Protein AF-A0A7C7GGJ2-F1 (afdb_monomer)

Nearest PDB structures (foldseek):
  7p3r-assembly1_C  TM=5.955E-01  e=4.422E+00  Vibrio cholerae O1 biovar El Tor str. N16961
  6zvr-assembly1_C  TM=3.278E-01  e=1.811E+00  Nostoc punctiforme

Solvent-accessible surface area (backbone atoms only — not comparable to full-atom values): 7473 Å² total; per-residue (Å²): 132,84,56,67,66,58,54,48,50,53,51,48,52,54,48,50,52,52,48,51,54,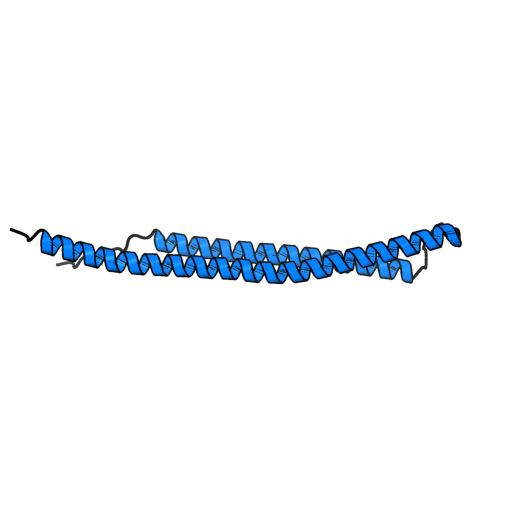52,51,50,52,52,50,52,52,53,51,50,53,51,49,52,54,52,54,44,50,54,51,48,54,53,36,52,53,44,50,55,51,35,52,53,42,52,48,52,48,48,54,50,53,49,48,38,34,74,77,67,63,52,89,71,67,83,90,38,63,70,60,54,53,45,51,50,51,41,52,54,37,53,53,55,42,53,52,44,54,51,49,47,51,51,54,52,51,57,51,52,54,54,52,49,52,55,52,52,63,75,65,57,77,84,77,71,85,74,84,80,130

Structure (mmCIF, N/CA/C/O backbone):
data_AF-A0A7C7GGJ2-F1
#
_entry.id   AF-A0A7C7GGJ2-F1
#
loop_
_atom_site.group_PDB
_atom_site.id
_atom_site.type_symbol
_atom_site.label_atom_id
_atom_site.label_alt_id
_atom_site.label_comp_id
_atom_site.label_asym_id
_atom_site.label_entity_id
_atom_site.label_seq_id
_atom_site.pdbx_PDB_ins_code
_atom_site.Cartn_x
_atom_site.Cartn_y
_atom_site.Cartn_z
_atom_site.occupancy
_atom_site.B_iso_or_equiv
_atom_site.auth_seq_id
_atom_site.auth_comp_id
_atom_site.auth_asym_id
_atom_site.auth_atom_id
_atom_site.pdbx_PDB_model_num
ATOM 1 N N . MET A 1 1 ? -46.448 8.199 56.367 1.00 43.69 1 MET A N 1
ATOM 2 C CA . MET A 1 1 ? -46.058 9.155 55.312 1.00 43.69 1 MET A CA 1
ATOM 3 C C . MET A 1 1 ? -44.661 8.769 54.873 1.00 43.69 1 MET A C 1
ATOM 5 O O . MET A 1 1 ? -43.779 8.756 55.720 1.00 43.69 1 MET A O 1
ATOM 9 N N . SER A 1 2 ? -44.494 8.303 53.636 1.00 55.41 2 SER A N 1
ATOM 10 C CA . SER A 1 2 ? -43.189 7.891 53.112 1.00 55.41 2 SER A CA 1
ATOM 11 C C . SER A 1 2 ? -42.280 9.114 52.993 1.00 55.41 2 SER A C 1
ATOM 13 O O . SER A 1 2 ? -42.681 10.157 52.473 1.00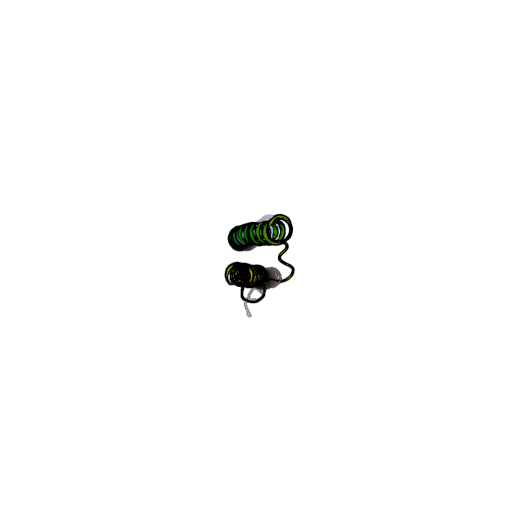 55.41 2 SER A O 1
ATOM 15 N N . ASN A 1 3 ? -41.072 9.011 53.544 1.00 63.47 3 ASN A N 1
ATOM 16 C CA . ASN A 1 3 ? -40.087 10.079 53.497 1.00 63.47 3 ASN A CA 1
ATOM 17 C C . ASN A 1 3 ? -39.621 10.243 52.052 1.00 63.47 3 ASN A C 1
ATOM 19 O O . ASN A 1 3 ? -38.865 9.424 51.539 1.00 63.47 3 ASN A O 1
ATOM 23 N N . ILE A 1 4 ? -40.020 11.346 51.426 1.00 68.06 4 ILE A N 1
ATOM 24 C CA . ILE A 1 4 ? -39.581 11.758 50.085 1.00 68.06 4 ILE A CA 1
ATOM 25 C C . ILE A 1 4 ? -38.045 11.722 49.975 1.00 68.06 4 ILE A C 1
ATOM 27 O O . ILE A 1 4 ? -37.507 11.414 48.920 1.00 68.06 4 ILE A O 1
ATOM 31 N N . TRP A 1 5 ? -37.333 11.959 51.082 1.00 72.94 5 TRP A N 1
ATOM 32 C CA . TRP A 1 5 ? -35.877 11.847 51.189 1.00 72.94 5 TRP A CA 1
ATOM 33 C C . TRP A 1 5 ? -35.335 10.411 51.088 1.00 72.94 5 TRP A C 1
ATOM 35 O O . TRP A 1 5 ? -34.286 10.197 50.478 1.00 72.94 5 TRP A O 1
ATOM 45 N N . ASP A 1 6 ? -36.038 9.425 51.651 1.00 75.31 6 ASP A N 1
ATOM 46 C CA . ASP A 1 6 ? -35.655 8.012 51.559 1.00 75.31 6 ASP A CA 1
ATOM 47 C C . ASP A 1 6 ? -35.930 7.458 50.156 1.00 75.31 6 ASP A C 1
ATOM 49 O O . ASP A 1 6 ? -35.098 6.722 49.625 1.00 75.31 6 ASP A O 1
ATOM 53 N N . ASP A 1 7 ? -37.017 7.893 49.507 1.00 72.75 7 ASP A N 1
ATOM 54 C CA . ASP A 1 7 ? -37.282 7.590 48.093 1.00 72.75 7 ASP A CA 1
ATOM 55 C C . ASP A 1 7 ? -36.277 8.281 47.160 1.00 72.75 7 ASP A C 1
ATOM 57 O O . ASP A 1 7 ? -35.829 7.677 46.183 1.00 72.75 7 ASP A O 1
ATOM 61 N N . LEU A 1 8 ? -35.836 9.505 47.478 1.00 66.38 8 LEU A N 1
ATOM 62 C CA . LEU A 1 8 ? -34.774 10.183 46.726 1.00 66.38 8 LEU A CA 1
ATOM 63 C C . LEU A 1 8 ? -33.432 9.461 46.880 1.00 66.38 8 LEU A C 1
ATOM 65 O O . LEU A 1 8 ? -32.735 9.257 45.892 1.00 66.38 8 LEU A O 1
ATOM 69 N N . LYS A 1 9 ? -33.076 9.024 48.095 1.00 72.25 9 LYS A N 1
ATOM 70 C CA . LYS A 1 9 ? -31.866 8.223 48.345 1.00 72.25 9 LYS A CA 1
ATOM 71 C C . LYS A 1 9 ? -31.924 6.857 47.666 1.00 72.25 9 LYS A C 1
ATOM 73 O O . LYS A 1 9 ? -30.909 6.429 47.118 1.00 72.25 9 LYS A O 1
ATOM 78 N N . LYS A 1 10 ? -33.077 6.179 47.679 1.00 67.88 10 LYS A N 1
ATOM 79 C CA . LYS A 1 10 ? -33.284 4.913 46.957 1.00 67.88 10 LYS A CA 1
ATOM 80 C C . LYS A 1 10 ? -33.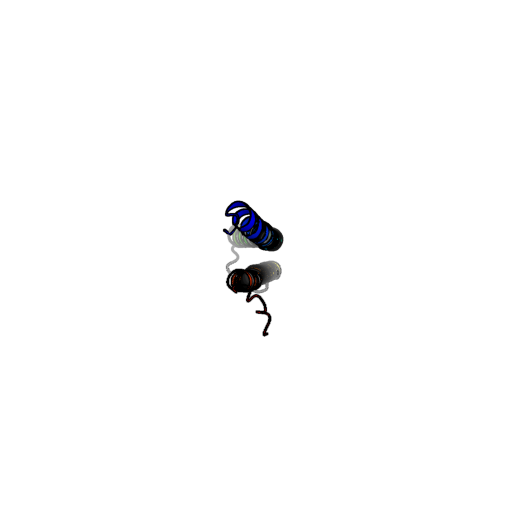077 5.106 45.458 1.00 67.88 10 LYS A C 1
ATOM 82 O O . LYS A 1 10 ? -32.275 4.387 44.868 1.00 67.88 10 LYS A O 1
ATOM 87 N N . ASN A 1 11 ? -33.711 6.120 44.871 1.00 61.38 11 ASN A N 1
ATOM 88 C CA . ASN A 1 11 ? -33.574 6.418 43.447 1.00 61.38 11 ASN A CA 1
ATOM 89 C C . ASN A 1 11 ? -32.164 6.900 43.078 1.00 61.38 11 ASN A C 1
ATOM 91 O O . ASN A 1 11 ? -31.647 6.494 42.045 1.00 61.38 11 ASN A O 1
ATOM 95 N N . LEU A 1 12 ? -31.495 7.679 43.935 1.00 61.19 12 LEU A N 1
ATOM 96 C CA . LEU A 1 12 ? -30.111 8.122 43.734 1.00 61.19 12 LEU A CA 1
ATOM 97 C C . LEU A 1 12 ? -29.114 6.958 43.785 1.00 61.19 12 LEU A C 1
ATOM 99 O O . LEU A 1 12 ? -28.132 6.967 43.052 1.00 61.19 12 LEU A O 1
ATOM 103 N N . LYS A 1 13 ? -29.357 5.940 44.619 1.00 60.25 13 LYS A N 1
ATOM 104 C CA . LYS A 1 13 ? -28.512 4.739 44.687 1.00 60.25 13 LYS A CA 1
ATOM 105 C C . LYS A 1 13 ? -28.666 3.878 43.429 1.00 60.25 13 LYS A C 1
ATOM 107 O O . LYS A 1 13 ? -27.657 3.421 42.904 1.00 60.25 13 LYS A O 1
ATOM 112 N N . VAL A 1 14 ? -29.896 3.746 42.920 1.00 57.16 14 VAL A N 1
ATOM 113 C CA . VAL A 1 14 ? -30.218 3.074 41.645 1.00 57.16 14 VAL A CA 1
ATOM 114 C C . VAL A 1 14 ? -29.647 3.847 40.448 1.00 57.16 14 VAL A C 1
ATOM 116 O O . VAL A 1 14 ? -29.071 3.245 39.546 1.00 57.16 14 VAL A O 1
ATOM 119 N N . TRP A 1 15 ? -29.717 5.182 40.466 1.00 54.88 15 TRP A N 1
ATOM 120 C CA . TRP A 1 15 ? -29.082 6.046 39.464 1.00 54.88 15 TRP A CA 1
ATOM 121 C C . TRP A 1 15 ? -27.558 6.030 39.545 1.00 54.88 15 TRP A C 1
ATOM 123 O O . TRP A 1 15 ? -26.909 6.064 38.511 1.00 54.88 15 TRP A O 1
ATOM 133 N N . GLY A 1 16 ? -26.974 5.961 40.742 1.00 57.84 16 GLY A N 1
ATOM 134 C CA . GLY A 1 16 ? -25.528 5.883 40.938 1.00 57.84 16 GLY A CA 1
ATOM 135 C C . GLY A 1 16 ? -24.944 4.578 40.400 1.00 57.84 16 GLY A C 1
ATOM 136 O O . GLY A 1 16 ? -23.936 4.607 39.699 1.00 57.84 16 GLY A O 1
ATOM 137 N N . SER A 1 17 ? -25.605 3.445 40.657 1.00 59.00 17 SER A N 1
ATOM 138 C CA . SER A 1 17 ? -25.214 2.155 40.080 1.00 59.00 17 SER A CA 1
ATOM 139 C C . SER A 1 17 ? -25.456 2.103 38.570 1.00 59.00 17 SER A C 1
ATOM 141 O O . SER A 1 17 ? -24.569 1.679 37.838 1.00 59.00 17 SER A O 1
ATOM 143 N N . ALA A 1 18 ? -26.594 2.607 38.082 1.00 61.12 18 ALA A N 1
ATOM 144 C CA . ALA A 1 18 ? -26.871 2.676 36.645 1.00 61.12 18 ALA A CA 1
ATOM 145 C C . ALA A 1 18 ? -25.909 3.626 35.907 1.00 61.12 18 ALA A C 1
ATOM 147 O O . ALA A 1 18 ? -25.485 3.332 34.795 1.00 61.12 18 ALA A O 1
ATOM 148 N N . ALA A 1 19 ? -25.516 4.745 36.522 1.00 62.81 19 ALA A N 1
ATOM 149 C CA . ALA A 1 19 ? -24.543 5.680 35.962 1.00 62.81 19 ALA A CA 1
ATOM 150 C C . ALA A 1 19 ? -23.126 5.096 35.937 1.00 62.81 19 ALA A C 1
ATOM 152 O O . ALA A 1 19 ? -22.406 5.320 34.968 1.00 62.81 19 ALA A O 1
ATOM 153 N N . ALA A 1 20 ? -22.731 4.339 36.966 1.00 65.56 20 ALA A N 1
ATOM 154 C CA . ALA A 1 20 ? -21.444 3.650 36.995 1.00 65.56 20 ALA A CA 1
ATOM 155 C C . ALA A 1 20 ? -21.352 2.566 35.907 1.00 65.56 20 ALA A C 1
ATOM 157 O O . ALA A 1 20 ? -20.379 2.555 35.158 1.00 65.56 20 ALA A O 1
ATOM 158 N N . VAL A 1 21 ? -22.389 1.730 35.761 1.00 62.72 21 VAL A N 1
ATOM 159 C CA . VAL A 1 21 ? -22.485 0.712 34.695 1.00 62.72 21 VAL A CA 1
ATOM 160 C C . VAL A 1 21 ? -22.431 1.371 33.315 1.00 62.72 21 VAL A C 1
ATOM 162 O O . VAL A 1 21 ? -21.608 1.014 32.477 1.00 62.72 21 VAL A O 1
ATOM 165 N N . LYS A 1 22 ? -23.210 2.437 33.117 1.00 66.69 22 LYS A N 1
ATOM 166 C CA . LYS A 1 22 ? -23.233 3.182 31.856 1.00 66.69 22 LYS A CA 1
ATOM 167 C C . LYS A 1 22 ? -21.887 3.850 31.539 1.00 66.69 22 LYS A C 1
ATOM 169 O O . LYS A 1 22 ? -21.470 3.881 30.385 1.00 66.69 22 LYS A O 1
ATOM 174 N N . ALA A 1 23 ? -21.180 4.375 32.542 1.00 71.38 23 ALA A N 1
ATOM 175 C CA . ALA A 1 23 ? -19.838 4.936 32.372 1.00 71.38 23 ALA A CA 1
ATOM 176 C C . ALA A 1 23 ? -18.794 3.862 32.022 1.00 71.38 23 ALA A C 1
ATOM 178 O O . ALA A 1 23 ? -17.920 4.111 31.189 1.00 71.38 23 ALA A O 1
ATOM 179 N N . GLU A 1 24 ? -18.895 2.671 32.615 1.00 70.50 24 GLU A N 1
ATOM 180 C CA . GLU A 1 24 ? -18.044 1.526 32.286 1.00 70.50 24 GLU A CA 1
ATOM 181 C C . GLU A 1 24 ? -18.240 1.083 30.826 1.00 70.50 24 GLU A C 1
ATOM 183 O O . GLU A 1 24 ? -17.266 0.884 30.100 1.00 70.50 24 GLU A O 1
ATOM 188 N N . GLU A 1 25 ? -19.487 1.009 30.360 1.00 68.50 25 GLU A N 1
ATOM 189 C CA . GLU A 1 25 ? -19.838 0.668 28.975 1.00 68.50 25 GLU A CA 1
ATOM 190 C C . GLU A 1 25 ? -19.338 1.714 27.967 1.00 68.50 25 GLU A C 1
ATOM 192 O O . GLU A 1 25 ? -18.748 1.360 26.942 1.00 68.50 25 GLU A O 1
ATOM 197 N N . PHE A 1 26 ? -19.476 3.011 28.274 1.00 71.12 26 PHE A N 1
ATOM 198 C CA . PHE A 1 26 ? -18.872 4.077 27.465 1.00 71.12 26 PHE A CA 1
ATOM 199 C C . PHE A 1 26 ? -17.339 3.983 27.433 1.00 71.12 26 PHE A C 1
ATOM 201 O O . PHE A 1 26 ? -16.732 4.204 26.382 1.00 71.12 26 PHE A O 1
ATOM 208 N N . GLY A 1 27 ? -16.710 3.617 28.554 1.00 70.75 27 GLY A N 1
ATOM 209 C CA . GLY A 1 27 ? -15.272 3.361 28.635 1.00 70.75 27 GLY A CA 1
ATOM 210 C C . GLY A 1 27 ? -14.832 2.202 27.736 1.00 70.75 27 GLY A C 1
ATOM 211 O O . GLY A 1 27 ? -13.870 2.344 26.978 1.00 70.75 27 GLY A O 1
ATOM 212 N N . LYS A 1 28 ? -15.576 1.088 27.746 1.00 78.81 28 LYS A N 1
ATOM 213 C CA . LYS A 1 28 ? -15.348 -0.069 26.861 1.00 78.81 28 LYS A CA 1
ATOM 214 C C . LYS A 1 28 ? -15.490 0.312 25.385 1.00 78.81 28 LYS A C 1
ATOM 216 O O . LYS A 1 28 ? -14.623 -0.030 24.580 1.00 78.81 28 LYS A O 1
ATOM 221 N N . ALA A 1 29 ? -16.521 1.080 25.032 1.00 75.56 29 ALA A N 1
ATOM 222 C CA . ALA A 1 29 ? -16.731 1.554 23.664 1.00 75.56 29 ALA A CA 1
ATOM 223 C C . ALA A 1 29 ? -15.593 2.475 23.175 1.00 75.56 29 ALA A C 1
ATOM 225 O O . ALA A 1 29 ? -15.101 2.316 22.056 1.00 75.56 29 ALA A O 1
ATOM 226 N N . ALA A 1 30 ? -15.134 3.410 24.013 1.00 75.44 30 ALA A N 1
ATOM 227 C CA . ALA A 1 30 ? -14.025 4.305 23.678 1.00 75.44 30 ALA A CA 1
ATOM 228 C C . ALA A 1 30 ? -12.685 3.558 23.536 1.00 75.44 30 ALA A C 1
ATOM 230 O O . ALA A 1 30 ? -11.916 3.838 22.609 1.00 75.44 30 ALA A O 1
ATOM 231 N N . ALA A 1 31 ? -12.416 2.587 24.416 1.00 80.00 31 ALA A N 1
ATOM 232 C CA . ALA A 1 31 ? -11.230 1.737 24.337 1.00 80.00 31 ALA A CA 1
ATOM 233 C C . ALA A 1 31 ? -11.221 0.907 23.044 1.00 80.00 31 ALA A C 1
ATOM 235 O O . ALA A 1 31 ? -10.231 0.930 22.313 1.00 80.00 31 ALA A O 1
ATOM 236 N N . SER A 1 32 ? -12.352 0.277 22.711 1.00 80.25 32 SER A N 1
ATOM 237 C CA . SER A 1 32 ? -12.532 -0.478 21.466 1.00 80.25 32 SER A CA 1
ATOM 238 C C . SER A 1 32 ? -12.305 0.402 20.229 1.00 80.25 32 SER A C 1
ATOM 240 O O . SER A 1 32 ? -11.485 0.075 19.370 1.00 80.25 32 SER A O 1
ATOM 242 N N . LYS A 1 33 ? -12.905 1.601 20.171 1.00 81.31 33 LYS A N 1
ATOM 243 C CA . LYS A 1 33 ? -12.688 2.526 19.043 1.00 81.31 33 LYS A CA 1
ATOM 244 C C . LYS A 1 33 ? -11.227 2.968 18.909 1.00 81.31 33 LYS A C 1
ATOM 246 O O . LYS A 1 33 ? -10.716 3.118 17.799 1.00 81.31 33 LYS A O 1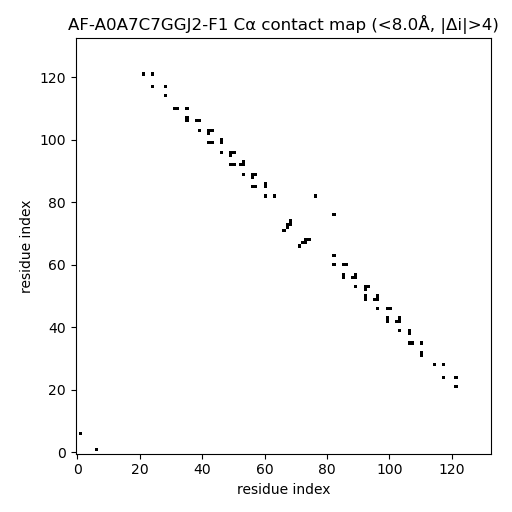
ATOM 251 N N . THR A 1 34 ? -10.541 3.175 20.030 1.00 83.94 34 THR A N 1
ATOM 252 C CA . THR A 1 34 ? -9.116 3.539 20.036 1.00 83.94 34 THR A CA 1
ATOM 253 C C . THR A 1 34 ? -8.245 2.391 19.521 1.00 83.94 34 THR A C 1
ATOM 255 O O . THR A 1 34 ? -7.293 2.616 18.763 1.00 83.94 34 THR A O 1
ATOM 258 N N . GLU A 1 35 ? -8.580 1.153 19.881 1.00 87.62 35 GLU A N 1
ATOM 259 C CA . GLU A 1 35 ? -7.910 -0.042 19.377 1.00 87.62 35 GLU A CA 1
ATOM 260 C C . GLU A 1 35 ? -8.096 -0.205 17.859 1.00 87.62 35 GLU A C 1
ATOM 262 O O . GLU A 1 35 ? -7.107 -0.432 17.157 1.00 87.62 35 GLU A O 1
ATOM 267 N N . GLU A 1 36 ? -9.315 -0.003 17.340 1.00 88.69 36 GLU A N 1
ATOM 268 C CA . GLU A 1 36 ? -9.623 -0.013 15.899 1.00 88.69 36 GLU A CA 1
ATOM 269 C C . GLU A 1 36 ? -8.721 0.962 15.135 1.00 88.69 36 GLU A C 1
ATOM 271 O O . GLU A 1 36 ? -8.013 0.577 14.201 1.00 88.69 36 GLU A O 1
ATOM 276 N N . ILE A 1 37 ? -8.700 2.227 15.570 1.00 89.12 37 ILE A N 1
ATOM 277 C CA . ILE A 1 37 ? -7.904 3.287 14.939 1.00 89.12 37 ILE A CA 1
ATOM 278 C C . ILE A 1 37 ? -6.422 2.913 14.951 1.00 89.12 37 ILE A C 1
ATOM 280 O O . ILE A 1 37 ? -5.726 3.097 13.950 1.00 89.12 37 ILE A O 1
ATOM 284 N N . THR A 1 38 ? -5.940 2.349 16.059 1.00 94.00 38 THR A N 1
ATOM 285 C CA . THR A 1 38 ? -4.542 1.936 16.196 1.00 94.00 38 THR A CA 1
ATOM 286 C C . THR A 1 38 ? -4.201 0.784 15.248 1.00 94.00 38 THR A C 1
ATOM 288 O O . THR A 1 38 ? -3.172 0.840 14.570 1.00 94.00 38 THR A O 1
ATOM 291 N N . LYS A 1 39 ? -5.051 -0.248 15.156 1.00 95.50 39 LYS A N 1
ATOM 292 C CA . LYS A 1 39 ? -4.863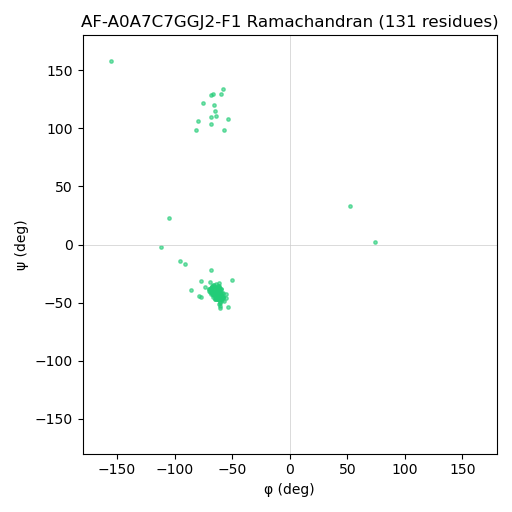 -1.384 14.237 1.00 95.50 39 LYS A CA 1
ATOM 293 C C . LYS A 1 39 ? -4.867 -0.919 12.781 1.00 95.50 39 LYS A C 1
ATOM 295 O O . LYS A 1 39 ? -3.893 -1.165 12.071 1.00 95.50 39 LYS A O 1
ATOM 300 N N . ILE A 1 40 ? -5.884 -0.156 12.371 1.00 95.75 40 ILE A N 1
ATOM 301 C CA . ILE A 1 40 ? -5.968 0.423 11.020 1.00 95.75 40 ILE A CA 1
ATOM 302 C C . ILE A 1 40 ? -4.747 1.304 10.731 1.00 95.75 40 ILE A C 1
ATOM 304 O O . ILE A 1 40 ? -4.182 1.241 9.639 1.00 95.75 40 ILE A O 1
ATOM 308 N N . GLY A 1 41 ? -4.305 2.108 11.702 1.00 96.00 41 GLY A N 1
ATOM 309 C CA . GLY A 1 41 ? -3.126 2.962 11.575 1.00 96.00 41 GLY A CA 1
ATOM 310 C C . GLY A 1 41 ? -1.856 2.177 11.240 1.00 96.00 41 GLY A C 1
ATOM 311 O O . GLY A 1 41 ? -1.128 2.556 10.322 1.00 96.00 41 GLY A O 1
ATOM 312 N N . ARG A 1 42 ? -1.613 1.045 11.916 1.00 97.62 42 ARG A N 1
ATOM 313 C CA . ARG A 1 42 ? -0.466 0.167 11.616 1.00 97.62 42 ARG A CA 1
ATOM 314 C C . ARG A 1 42 ? -0.535 -0.395 10.198 1.00 97.62 42 ARG A C 1
ATOM 316 O O . ARG A 1 42 ? 0.462 -0.340 9.479 1.00 97.62 42 ARG A O 1
ATOM 323 N N . VAL A 1 43 ? -1.703 -0.887 9.782 1.00 97.94 43 VAL A N 1
ATOM 324 C CA . VAL A 1 43 ? -1.897 -1.442 8.432 1.00 97.94 43 VAL A CA 1
ATOM 325 C C . VAL A 1 43 ? -1.685 -0.364 7.366 1.00 97.94 43 VAL A C 1
ATOM 327 O O . VAL A 1 43 ? -0.976 -0.597 6.388 1.00 97.94 43 VAL A O 1
ATOM 330 N N . LYS A 1 44 ? -2.193 0.857 7.584 1.00 97.75 44 LYS A N 1
ATOM 331 C CA . LYS A 1 44 ? -1.976 1.997 6.677 1.00 97.75 44 LYS A CA 1
ATOM 332 C C . LYS A 1 44 ? -0.508 2.384 6.540 1.00 97.75 44 LYS A C 1
ATOM 334 O O . LYS A 1 44 ? -0.075 2.688 5.433 1.00 97.75 44 LYS A O 1
ATOM 339 N N . LEU A 1 45 ? 0.270 2.363 7.624 1.00 98.12 45 LEU A N 1
ATOM 340 C CA . LEU A 1 45 ? 1.711 2.633 7.548 1.00 98.12 45 LEU A CA 1
ATOM 341 C C . LEU A 1 45 ? 2.425 1.615 6.649 1.00 98.12 45 LEU A C 1
ATOM 343 O O . LEU A 1 45 ? 3.225 2.009 5.802 1.00 98.12 45 LEU A O 1
ATOM 347 N N . GLN A 1 46 ? 2.096 0.328 6.785 1.00 98.19 46 GLN A N 1
ATOM 348 C CA . GLN A 1 46 ? 2.636 -0.729 5.923 1.00 98.19 46 GLN A CA 1
ATOM 349 C C . GLN A 1 46 ? 2.188 -0.558 4.465 1.00 98.19 46 GLN A C 1
ATOM 351 O O . GLN A 1 46 ? 3.004 -0.634 3.549 1.00 98.19 46 GLN A O 1
ATOM 356 N N . MET A 1 47 ? 0.905 -0.266 4.237 1.00 98.38 47 MET A N 1
ATOM 357 C CA . MET A 1 47 ? 0.361 -0.008 2.903 1.00 98.38 47 MET A CA 1
ATOM 358 C C . MET A 1 47 ? 1.054 1.183 2.228 1.00 98.38 47 MET A C 1
ATOM 360 O O . MET A 1 47 ? 1.441 1.090 1.067 1.00 98.38 47 MET A O 1
ATOM 364 N N . HIS A 1 48 ? 1.297 2.276 2.957 1.00 98.31 48 HIS A N 1
ATOM 365 C CA . HIS A 1 48 ? 2.032 3.429 2.436 1.00 98.31 48 HIS A CA 1
ATOM 366 C C . HIS A 1 48 ? 3.489 3.105 2.093 1.00 98.31 48 HIS A C 1
ATOM 368 O O . HIS A 1 48 ? 4.024 3.662 1.136 1.00 98.31 48 HIS A O 1
ATOM 374 N N . GLN A 1 49 ? 4.146 2.213 2.837 1.00 98.38 49 GLN A N 1
ATOM 375 C CA . GLN A 1 49 ? 5.485 1.740 2.472 1.00 98.38 49 GLN A CA 1
ATOM 376 C C . GLN A 1 49 ? 5.456 0.975 1.142 1.00 98.38 49 GLN A C 1
ATOM 378 O O . GLN A 1 49 ? 6.282 1.253 0.274 1.00 98.38 49 GLN A O 1
ATOM 383 N N . LEU A 1 50 ? 4.473 0.089 0.951 1.00 98.69 50 LEU A N 1
ATOM 384 C CA . LEU A 1 50 ? 4.282 -0.649 -0.303 1.00 98.69 50 LEU A CA 1
ATOM 385 C C . LEU A 1 50 ? 3.956 0.280 -1.480 1.00 98.69 50 LEU A C 1
ATOM 387 O O . LEU A 1 50 ? 4.505 0.103 -2.562 1.00 98.69 50 LEU A O 1
ATOM 391 N N . GLN A 1 51 ? 3.114 1.296 -1.268 1.00 98.50 51 GLN A N 1
ATOM 392 C CA . GLN A 1 51 ? 2.801 2.314 -2.278 1.00 98.50 51 GLN A CA 1
ATOM 393 C C . GLN A 1 51 ? 4.058 3.078 -2.710 1.00 98.50 51 GLN A C 1
ATOM 395 O O . GLN A 1 51 ? 4.336 3.166 -3.900 1.00 98.50 51 GLN A O 1
ATOM 400 N N . ARG A 1 52 ? 4.890 3.527 -1.759 1.00 98.62 52 ARG A N 1
ATOM 401 C CA . ARG A 1 52 ? 6.173 4.178 -2.086 1.00 98.62 52 ARG A CA 1
ATOM 402 C C . ARG A 1 52 ? 7.120 3.254 -2.847 1.00 98.62 52 ARG A C 1
ATOM 404 O O . ARG A 1 52 ? 7.890 3.719 -3.684 1.00 98.62 52 ARG A O 1
ATOM 411 N N . GLU A 1 53 ? 7.125 1.960 -2.533 1.00 98.69 53 GLU A N 1
ATOM 412 C CA . GLU A 1 53 ? 7.928 0.990 -3.277 1.00 98.69 53 GLU A CA 1
ATOM 413 C C . GLU A 1 53 ? 7.396 0.785 -4.702 1.00 98.69 53 GLU A C 1
ATOM 415 O O . GLU A 1 53 ? 8.190 0.684 -5.641 1.00 98.69 53 GLU A O 1
ATOM 420 N N . LEU A 1 54 ? 6.072 0.772 -4.881 1.00 98.75 54 LEU A N 1
ATOM 421 C CA . LEU A 1 54 ? 5.436 0.714 -6.195 1.00 98.75 54 LEU A CA 1
ATOM 422 C C . LEU A 1 54 ? 5.798 1.947 -7.026 1.00 98.75 54 LEU A C 1
ATOM 424 O O . LEU A 1 54 ? 6.233 1.781 -8.162 1.00 98.75 54 LEU A O 1
ATOM 428 N N . ASP A 1 55 ? 5.711 3.145 -6.447 1.00 98.69 55 ASP A N 1
ATOM 429 C CA . ASP A 1 55 ? 6.069 4.399 -7.119 1.00 98.69 55 ASP A CA 1
ATOM 430 C C . ASP A 1 55 ? 7.520 4.369 -7.609 1.00 98.69 55 ASP A C 1
ATOM 432 O O . ASP A 1 55 ? 7.787 4.612 -8.784 1.00 98.69 55 ASP A O 1
ATOM 436 N N . LYS A 1 56 ? 8.460 3.964 -6.744 1.00 98.62 56 LYS A N 1
ATOM 437 C CA . LYS A 1 56 ? 9.875 3.801 -7.121 1.00 98.62 56 LYS A CA 1
ATOM 438 C C . LYS A 1 56 ? 10.074 2.759 -8.218 1.00 98.62 56 LYS A C 1
ATOM 440 O O . LYS A 1 56 ? 10.913 2.941 -9.094 1.00 98.62 56 LYS A O 1
ATOM 445 N N . THR A 1 57 ? 9.324 1.659 -8.169 1.00 98.56 57 THR A N 1
ATOM 446 C CA . THR A 1 57 ? 9.411 0.588 -9.172 1.00 98.56 57 THR A CA 1
ATOM 447 C C . THR A 1 57 ? 8.899 1.072 -10.531 1.00 98.56 57 THR A C 1
ATOM 449 O O . THR A 1 57 ? 9.523 0.798 -11.553 1.00 98.56 57 THR A O 1
ATOM 452 N N . LEU A 1 58 ? 7.798 1.828 -10.554 1.00 98.56 58 LEU A N 1
ATOM 453 C CA . LEU A 1 58 ? 7.245 2.417 -11.774 1.00 98.56 58 LEU A CA 1
ATOM 454 C C . LEU A 1 58 ? 8.133 3.534 -12.325 1.00 98.56 58 LEU A C 1
ATOM 456 O O . LEU A 1 58 ? 8.316 3.606 -13.537 1.00 98.56 58 LEU A O 1
ATOM 460 N N . GLN A 1 59 ? 8.727 4.352 -11.455 1.00 98.50 59 GLN A N 1
ATOM 461 C CA . GLN A 1 59 ? 9.713 5.352 -11.854 1.00 98.50 59 GLN A CA 1
ATOM 462 C C . GLN A 1 59 ? 10.925 4.687 -12.517 1.00 98.50 59 GLN A C 1
ATOM 464 O O . GLN A 1 59 ? 11.274 5.052 -13.634 1.00 98.50 59 GLN A O 1
ATOM 469 N N . ALA A 1 60 ? 11.510 3.663 -11.887 1.00 97.88 60 ALA A N 1
ATOM 470 C CA . ALA A 1 60 ? 12.646 2.934 -12.448 1.00 97.88 60 ALA A CA 1
ATOM 471 C C . ALA A 1 60 ? 12.307 2.255 -13.788 1.00 97.88 60 ALA A C 1
ATOM 473 O O . ALA A 1 60 ? 13.140 2.218 -14.692 1.00 97.88 60 ALA A O 1
ATOM 474 N N . LEU A 1 61 ? 11.082 1.734 -13.934 1.00 98.12 61 LEU A N 1
ATOM 475 C CA . LEU A 1 61 ? 10.599 1.199 -15.207 1.00 98.12 61 LEU A CA 1
ATOM 476 C C . LEU A 1 61 ? 10.503 2.295 -16.273 1.00 98.12 61 LEU A C 1
ATOM 478 O O . LEU A 1 61 ? 10.943 2.081 -17.397 1.00 98.12 61 LEU A O 1
ATOM 482 N N . GLY A 1 62 ? 9.939 3.452 -15.925 1.00 97.44 62 GLY A N 1
ATOM 483 C CA . GLY A 1 62 ? 9.804 4.593 -16.829 1.00 97.44 62 GLY A CA 1
ATOM 484 C C . GLY A 1 62 ? 11.155 5.136 -17.284 1.00 97.44 62 GLY A C 1
ATOM 485 O O . GLY A 1 62 ? 11.362 5.299 -18.481 1.00 97.44 62 GLY A O 1
ATOM 486 N N . GLU A 1 63 ? 12.090 5.334 -16.352 1.00 97.25 63 GLU A N 1
ATOM 487 C CA . GLU A 1 63 ? 13.472 5.740 -16.644 1.00 97.25 63 GLU A CA 1
ATOM 488 C C . GLU A 1 63 ? 14.158 4.737 -17.578 1.00 97.25 63 GLU A C 1
ATOM 490 O O . GLU A 1 63 ? 14.777 5.127 -18.565 1.00 97.25 63 GLU A O 1
ATOM 495 N N . PHE A 1 64 ? 13.997 3.438 -17.310 1.00 96.44 64 PHE A N 1
ATOM 496 C CA . PHE A 1 64 ? 14.563 2.388 -18.148 1.00 96.44 64 PHE A CA 1
ATOM 497 C C . PHE A 1 64 ? 13.974 2.377 -19.564 1.00 96.44 64 PHE A C 1
ATOM 499 O O . PHE A 1 64 ? 14.721 2.291 -20.534 1.00 96.44 64 PHE A O 1
ATOM 506 N N . VAL A 1 65 ? 12.648 2.468 -19.692 1.00 96.75 65 VAL A N 1
ATOM 507 C CA . VAL A 1 65 ? 11.967 2.480 -20.995 1.00 96.75 65 VAL A CA 1
ATOM 508 C C . VAL A 1 65 ? 12.330 3.732 -21.786 1.00 96.75 65 VAL A C 1
ATOM 510 O O . VAL A 1 65 ? 12.586 3.631 -22.984 1.00 96.75 65 VAL A O 1
ATOM 513 N N . PHE A 1 66 ? 12.376 4.889 -21.125 1.00 96.44 66 PHE A N 1
ATOM 514 C CA . PHE A 1 66 ? 12.761 6.151 -21.746 1.00 96.44 66 PHE A CA 1
ATOM 515 C C . PHE A 1 66 ? 14.184 6.075 -22.303 1.00 96.44 66 PHE A C 1
ATOM 517 O O . PHE A 1 66 ? 14.356 6.264 -23.503 1.00 96.44 66 PHE A O 1
ATOM 524 N N . GLY A 1 67 ? 15.168 5.699 -21.476 1.00 95.75 67 GLY A N 1
ATOM 525 C CA . GLY A 1 67 ? 16.563 5.573 -21.915 1.00 95.75 67 GLY A CA 1
ATOM 526 C C . GLY A 1 67 ? 16.736 4.546 -23.035 1.00 95.75 67 GLY A C 1
ATOM 527 O O . GLY A 1 67 ? 17.346 4.838 -24.053 1.00 95.75 67 GLY A O 1
ATOM 528 N N . ALA A 1 68 ? 16.103 3.374 -22.927 1.00 94.31 68 ALA A N 1
ATOM 529 C CA . ALA A 1 68 ? 16.158 2.368 -23.991 1.00 94.31 68 ALA A CA 1
ATOM 530 C C . ALA A 1 68 ? 15.563 2.871 -25.324 1.00 94.31 68 ALA A C 1
ATOM 532 O O . ALA A 1 68 ? 16.020 2.489 -26.400 1.00 94.31 68 ALA A O 1
ATOM 533 N N . THR A 1 69 ? 14.540 3.726 -25.270 1.00 93.88 69 THR A N 1
ATOM 534 C CA . THR A 1 69 ? 13.909 4.274 -26.479 1.00 93.88 69 THR A CA 1
ATOM 535 C C . THR A 1 69 ? 14.738 5.409 -27.082 1.00 93.88 69 THR A C 1
ATOM 537 O O . THR A 1 69 ? 14.911 5.435 -28.296 1.00 93.88 69 THR A O 1
ATOM 540 N N . ASP A 1 70 ? 15.245 6.324 -26.253 1.00 93.62 70 ASP A N 1
ATOM 541 C CA . ASP A 1 70 ? 15.972 7.525 -26.687 1.00 93.62 70 ASP A CA 1
ATOM 542 C C . ASP A 1 70 ? 17.415 7.205 -27.116 1.00 93.62 70 ASP A C 1
ATOM 544 O O . ASP A 1 70 ? 17.851 7.607 -28.194 1.00 93.62 70 ASP A O 1
ATOM 548 N N . ASP A 1 71 ? 18.129 6.399 -26.323 1.00 88.88 71 ASP A N 1
ATOM 549 C CA . ASP A 1 71 ? 19.551 6.113 -26.542 1.00 88.88 71 ASP A CA 1
ATOM 550 C C . ASP A 1 71 ? 19.771 4.958 -27.533 1.00 88.88 71 ASP A C 1
ATOM 552 O O . ASP A 1 71 ? 20.681 4.990 -28.364 1.00 88.88 71 ASP A O 1
ATOM 556 N N . GLU A 1 72 ? 18.938 3.915 -27.457 1.00 89.12 72 GLU A N 1
ATOM 557 C CA . GLU A 1 72 ? 19.140 2.651 -28.180 1.00 89.12 72 GLU A CA 1
ATOM 558 C C . GLU A 1 72 ? 18.098 2.406 -29.290 1.00 89.12 72 GLU A C 1
ATOM 560 O O . GLU A 1 72 ? 18.189 1.410 -30.011 1.00 89.12 72 GLU A O 1
ATOM 565 N N . ASN A 1 73 ? 17.118 3.306 -29.469 1.00 89.38 73 ASN A N 1
ATOM 566 C CA . ASN A 1 73 ? 15.989 3.152 -30.404 1.00 89.38 73 ASN A CA 1
ATOM 567 C C . ASN A 1 73 ? 15.230 1.820 -30.232 1.00 89.38 73 ASN A C 1
ATOM 569 O O . ASN A 1 73 ? 14.719 1.236 -31.197 1.00 89.38 73 ASN A O 1
ATOM 573 N N . VAL A 1 74 ? 15.153 1.315 -28.997 1.00 92.25 74 VAL A N 1
ATOM 574 C CA . VAL A 1 74 ? 14.441 0.074 -28.684 1.00 92.25 74 VAL A CA 1
ATOM 575 C C . VAL A 1 74 ? 12.950 0.264 -28.961 1.00 92.25 74 VAL A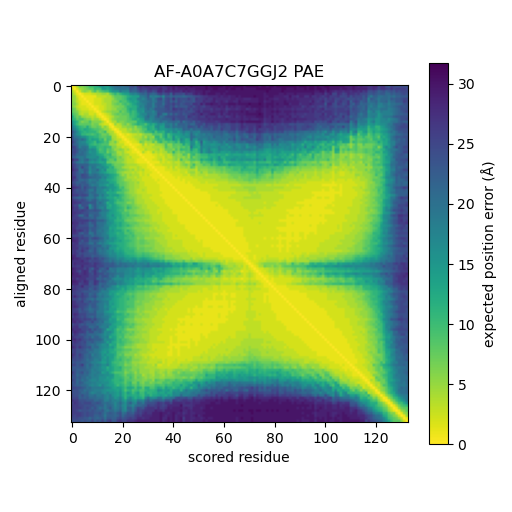 C 1
ATOM 577 O O . VAL A 1 74 ? 12.265 1.035 -28.297 1.00 92.25 74 VAL A O 1
ATOM 580 N N . SER A 1 75 ? 12.426 -0.476 -29.942 1.00 89.75 75 SER A N 1
ATOM 581 C CA . SER A 1 75 ? 11.007 -0.432 -30.330 1.00 89.75 75 SER A CA 1
ATOM 582 C C . SER A 1 75 ? 10.133 -1.454 -29.592 1.00 89.75 75 SER A C 1
ATOM 584 O O . SER A 1 75 ? 8.908 -1.332 -29.590 1.00 89.75 75 SER A O 1
ATOM 586 N N . ASN A 1 76 ? 10.736 -2.476 -28.971 1.00 92.38 76 ASN A N 1
ATOM 587 C CA . ASN A 1 76 ? 10.053 -3.456 -28.124 1.00 92.38 76 ASN A CA 1
ATOM 588 C C . ASN A 1 76 ? 11.012 -4.098 -27.102 1.00 92.38 76 ASN A C 1
ATOM 590 O O . ASN A 1 76 ? 12.217 -4.143 -27.319 1.00 92.38 76 ASN A O 1
ATOM 594 N N . PHE A 1 77 ? 10.465 -4.647 -26.014 1.00 94.75 77 PHE A N 1
ATOM 595 C CA . PHE A 1 77 ? 11.232 -5.219 -24.894 1.00 94.75 77 PHE A CA 1
ATOM 596 C C . PHE A 1 77 ? 11.237 -6.755 -24.867 1.00 94.75 77 PHE A C 1
ATOM 598 O O . PHE A 1 77 ? 11.427 -7.366 -23.813 1.00 94.75 77 PHE A O 1
ATOM 605 N N . THR A 1 78 ? 10.999 -7.407 -26.007 1.00 94.62 78 THR A N 1
ATOM 606 C CA . THR A 1 78 ? 10.958 -8.874 -26.072 1.00 94.62 78 THR A CA 1
ATOM 607 C C . THR A 1 78 ? 12.297 -9.458 -25.626 1.00 94.62 78 THR A C 1
ATOM 609 O O . THR A 1 78 ? 13.351 -9.038 -26.091 1.00 94.62 78 THR A O 1
ATOM 612 N N . GLY A 1 79 ? 12.264 -10.420 -24.701 1.00 92.81 79 GLY A N 1
ATOM 613 C CA . GLY A 1 79 ? 13.475 -11.022 -24.131 1.00 92.81 79 GLY A CA 1
ATOM 614 C C . GLY A 1 79 ? 14.232 -10.139 -23.130 1.00 92.81 79 GLY A C 1
ATOM 615 O O . GLY A 1 79 ? 15.253 -10.572 -22.604 1.00 92.81 79 GLY A O 1
ATOM 616 N N . ASN A 1 80 ? 13.746 -8.932 -22.815 1.00 95.56 80 ASN A N 1
ATOM 617 C CA . ASN A 1 80 ? 14.398 -8.063 -21.842 1.00 95.56 80 ASN A CA 1
ATOM 618 C C . ASN A 1 80 ? 14.023 -8.452 -20.401 1.00 95.56 80 ASN A C 1
ATOM 620 O O . ASN A 1 80 ? 12.979 -8.065 -19.874 1.00 95.56 80 ASN A O 1
ATOM 624 N N . GLU A 1 81 ? 14.895 -9.212 -19.743 1.00 96.31 81 GLU A N 1
ATOM 625 C CA . GLU A 1 81 ? 14.664 -9.724 -18.386 1.00 96.31 81 GLU A CA 1
ATOM 626 C C . GLU A 1 81 ? 14.453 -8.609 -17.346 1.00 96.31 81 GLU A C 1
ATOM 628 O O . GLU A 1 81 ? 13.583 -8.712 -16.474 1.00 96.31 81 GLU A O 1
ATOM 633 N N . LYS A 1 82 ? 15.192 -7.499 -17.459 1.00 94.69 82 LYS A N 1
ATOM 634 C CA . LYS A 1 82 ? 15.065 -6.350 -16.549 1.00 94.69 82 LYS A CA 1
ATOM 635 C C . LYS A 1 82 ? 13.689 -5.688 -16.666 1.00 94.69 82 LYS A C 1
ATOM 637 O O . LYS A 1 82 ? 13.076 -5.358 -15.650 1.00 94.69 82 LYS A O 1
ATOM 642 N N . TYR A 1 83 ? 13.177 -5.538 -17.886 1.00 97.00 83 TYR A N 1
ATOM 643 C CA . TYR A 1 83 ? 11.841 -5.003 -18.141 1.00 97.00 83 TYR A CA 1
ATOM 644 C C . TYR A 1 83 ? 10.757 -5.869 -17.487 1.00 97.00 83 TYR A C 1
ATOM 646 O O . TYR A 1 83 ? 9.953 -5.379 -16.688 1.00 97.00 83 TYR A O 1
ATOM 654 N N . TYR A 1 84 ? 10.771 -7.176 -17.767 1.00 97.56 84 TYR A N 1
ATOM 655 C CA . TYR A 1 84 ? 9.750 -8.092 -17.260 1.00 97.56 84 TYR A CA 1
ATOM 656 C C . TYR A 1 84 ? 9.813 -8.272 -15.742 1.00 97.56 84 TYR A C 1
ATOM 658 O O . TYR A 1 84 ? 8.767 -8.257 -15.093 1.00 97.56 84 TYR A O 1
ATOM 666 N N . SER A 1 85 ? 11.008 -8.375 -15.155 1.00 97.69 85 SER A N 1
ATOM 667 C CA . SER A 1 85 ? 11.162 -8.478 -13.696 1.00 97.69 85 SER A CA 1
ATOM 668 C C . SER A 1 85 ? 10.657 -7.228 -12.968 1.00 97.69 85 SER A C 1
ATOM 670 O O . SER A 1 85 ? 10.005 -7.342 -11.928 1.00 97.69 85 SER A O 1
ATOM 672 N N . THR A 1 86 ? 10.869 -6.037 -13.537 1.00 97.88 86 THR A N 1
ATOM 673 C CA . THR A 1 86 ? 10.363 -4.778 -12.966 1.00 97.88 86 THR A CA 1
ATOM 674 C C . THR A 1 86 ? 8.832 -4.701 -13.041 1.00 97.88 86 THR A C 1
ATOM 676 O O . THR A 1 86 ? 8.184 -4.310 -12.067 1.00 97.88 86 THR A O 1
ATOM 679 N N . ILE A 1 87 ? 8.228 -5.143 -14.152 1.00 98.00 87 ILE A N 1
ATOM 680 C CA . ILE A 1 87 ? 6.765 -5.257 -14.282 1.00 98.00 87 ILE A CA 1
ATOM 681 C C . ILE A 1 87 ? 6.193 -6.250 -13.275 1.00 98.00 87 ILE A C 1
ATOM 683 O O . ILE A 1 87 ? 5.189 -5.953 -12.624 1.00 98.00 87 ILE A O 1
ATOM 687 N N . GLU A 1 88 ? 6.809 -7.421 -13.142 1.00 98.25 88 GLU A N 1
ATOM 688 C CA . GLU A 1 88 ? 6.331 -8.454 -12.229 1.00 98.25 88 GLU A CA 1
ATOM 689 C C . GLU A 1 88 ? 6.392 -7.973 -10.779 1.00 98.25 88 GLU A C 1
ATOM 691 O O . GLU A 1 88 ? 5.411 -8.078 -10.040 1.00 98.25 88 GLU A O 1
ATOM 696 N N . LYS A 1 89 ? 7.487 -7.303 -10.400 1.00 98.56 89 LYS A N 1
ATOM 697 C CA . LYS A 1 89 ? 7.594 -6.637 -9.101 1.00 98.56 89 LYS A CA 1
ATOM 698 C C . LYS A 1 89 ? 6.447 -5.644 -8.876 1.00 98.56 89 LYS A C 1
ATOM 700 O O . LYS A 1 89 ? 5.826 -5.665 -7.813 1.00 98.56 89 LYS A O 1
ATOM 705 N N . ALA A 1 90 ? 6.126 -4.807 -9.864 1.00 98.62 90 ALA A N 1
ATOM 706 C CA . ALA A 1 90 ? 5.025 -3.849 -9.758 1.00 98.62 90 ALA A CA 1
ATOM 707 C C . ALA A 1 90 ? 3.656 -4.537 -9.594 1.00 98.62 90 ALA A C 1
ATOM 709 O O . ALA A 1 90 ? 2.828 -4.074 -8.806 1.00 98.62 90 ALA A O 1
ATOM 710 N N . LYS A 1 91 ? 3.409 -5.657 -10.288 1.00 98.56 91 LYS A N 1
ATOM 711 C CA . LYS A 1 91 ? 2.177 -6.452 -10.127 1.00 98.56 91 LYS A CA 1
ATOM 712 C C . LYS A 1 91 ? 2.058 -7.033 -8.721 1.00 98.56 91 LYS A C 1
ATOM 714 O O . LYS A 1 91 ? 1.014 -6.881 -8.093 1.00 98.56 91 LYS A O 1
ATOM 719 N N . ILE A 1 92 ? 3.132 -7.632 -8.207 1.00 98.69 92 ILE A N 1
ATOM 720 C CA . ILE A 1 92 ? 3.172 -8.186 -6.848 1.00 98.69 92 ILE A CA 1
ATOM 721 C C . ILE A 1 92 ? 2.897 -7.090 -5.812 1.00 98.69 92 ILE A C 1
ATOM 723 O O . ILE A 1 92 ? 2.119 -7.301 -4.884 1.00 98.69 92 ILE A O 1
ATOM 727 N N . LEU A 1 93 ? 3.496 -5.906 -5.969 1.00 98.69 93 LEU A N 1
ATOM 728 C CA . LEU A 1 93 ? 3.251 -4.777 -5.068 1.00 98.69 93 LEU A CA 1
ATOM 729 C C . LEU A 1 93 ? 1.785 -4.326 -5.097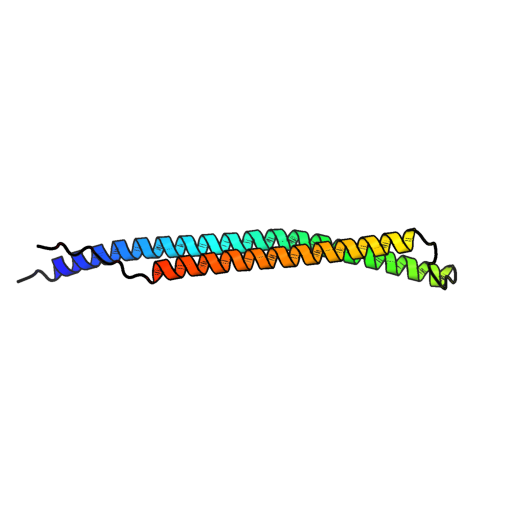 1.00 98.69 93 LEU A C 1
ATOM 731 O O . LEU A 1 93 ? 1.209 -4.100 -4.036 1.00 98.69 93 LEU A O 1
ATOM 735 N N . LYS A 1 94 ? 1.155 -4.268 -6.278 1.00 98.62 94 LYS A N 1
ATOM 736 C CA . LYS A 1 94 ? -0.281 -3.964 -6.406 1.00 98.62 94 LYS A CA 1
ATOM 737 C C . LYS A 1 94 ? -1.159 -4.988 -5.684 1.00 98.62 94 LYS A C 1
ATOM 739 O O . LYS A 1 94 ? -2.083 -4.587 -4.983 1.00 98.62 94 LYS A O 1
ATOM 744 N N . LEU A 1 95 ? -0.851 -6.282 -5.803 1.00 98.62 95 LEU A N 1
ATOM 745 C CA . LEU A 1 95 ? -1.577 -7.336 -5.084 1.00 98.62 95 LEU A CA 1
ATOM 746 C C . LEU A 1 95 ? -1.445 -7.175 -3.564 1.00 98.62 95 LEU A C 1
ATOM 748 O O . LEU A 1 95 ? -2.449 -7.188 -2.860 1.00 98.62 95 LEU A O 1
ATOM 752 N N . LYS A 1 96 ? -0.230 -6.927 -3.062 1.00 98.62 96 LYS A N 1
ATOM 753 C CA . LYS A 1 96 ? 0.008 -6.696 -1.627 1.00 98.62 96 LYS A CA 1
ATOM 754 C C . LYS A 1 96 ? -0.715 -5.456 -1.094 1.00 98.62 96 LYS A C 1
ATOM 756 O O . LYS A 1 96 ? -1.166 -5.458 0.047 1.00 98.62 96 LYS A O 1
ATOM 761 N N . ILE A 1 97 ? -0.821 -4.392 -1.893 1.00 98.62 97 ILE A N 1
ATOM 762 C CA . ILE A 1 97 ? -1.596 -3.197 -1.524 1.00 98.62 97 ILE A CA 1
ATOM 763 C C . ILE A 1 97 ? -3.084 -3.551 -1.412 1.00 98.62 97 ILE A C 1
ATOM 765 O O . ILE A 1 97 ? -3.693 -3.227 -0.396 1.00 98.62 97 ILE A O 1
ATOM 769 N N . ALA A 1 98 ? -3.638 -4.280 -2.385 1.00 98.25 98 ALA A N 1
ATOM 770 C CA . ALA A 1 98 ? -5.034 -4.720 -2.348 1.00 98.25 98 ALA A CA 1
ATOM 771 C C . ALA A 1 98 ? -5.331 -5.641 -1.146 1.00 98.25 98 ALA A C 1
ATOM 773 O O . ALA A 1 98 ? -6.372 -5.514 -0.503 1.00 98.25 98 ALA A O 1
ATOM 774 N N . GLU A 1 99 ? -4.400 -6.527 -0.779 1.00 98.38 99 GLU A N 1
ATOM 775 C CA . GLU A 1 99 ? -4.512 -7.333 0.445 1.00 98.38 99 GLU A CA 1
ATOM 776 C C . GLU A 1 99 ? -4.585 -6.458 1.705 1.00 98.38 99 GLU A C 1
ATOM 778 O O . GLU A 1 99 ? -5.406 -6.717 2.586 1.00 98.38 99 GLU A O 1
ATOM 783 N N . LYS A 1 100 ? -3.768 -5.398 1.786 1.00 98.06 100 LYS A N 1
ATOM 784 C CA . LYS A 1 100 ? -3.780 -4.452 2.915 1.00 98.06 100 LYS A CA 1
ATOM 785 C C . LYS A 1 100 ? -5.064 -3.629 2.978 1.00 98.06 100 LYS A C 1
ATOM 787 O O . LYS A 1 100 ? -5.561 -3.370 4.072 1.00 98.06 100 LYS A O 1
ATOM 792 N N . GLU A 1 101 ? -5.626 -3.247 1.835 1.00 97.31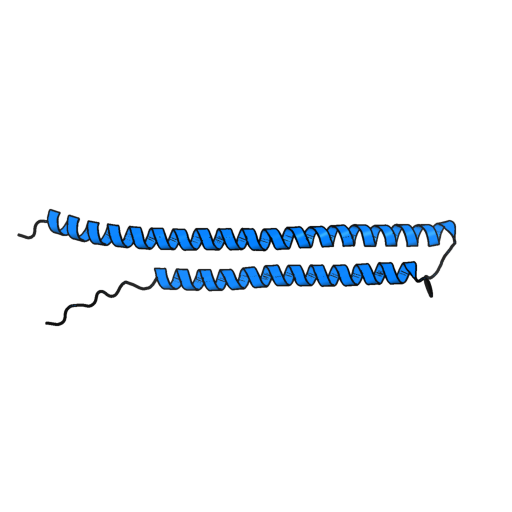 101 GLU A N 1
ATOM 793 C CA . GLU A 1 101 ? -6.947 -2.611 1.764 1.00 97.31 101 GLU A CA 1
ATOM 794 C C . GLU A 1 101 ? -8.040 -3.552 2.289 1.00 97.31 101 GLU A C 1
ATOM 796 O O . GLU A 1 101 ? -8.858 -3.145 3.117 1.00 97.31 101 GLU A O 1
ATOM 801 N N . GLY A 1 102 ? -7.995 -4.829 1.897 1.00 97.75 102 GLY A N 1
ATOM 802 C CA . GLY A 1 102 ? -8.892 -5.861 2.419 1.00 97.75 102 GLY A CA 1
ATOM 803 C C . GLY A 1 102 ? -8.733 -6.101 3.924 1.00 97.75 102 GLY A C 1
ATOM 804 O O . GLY A 1 102 ? -9.724 -6.297 4.622 1.00 97.75 102 GLY A O 1
ATOM 805 N N . GLU A 1 103 ? -7.510 -6.051 4.455 1.00 97.38 103 GLU A N 1
ATOM 806 C CA . GLU A 1 103 ? -7.243 -6.143 5.898 1.00 97.38 103 GLU A CA 1
ATOM 807 C C . GLU A 1 103 ? -7.878 -4.974 6.669 1.00 97.38 103 GLU A C 1
ATOM 809 O O . GLU A 1 103 ? -8.506 -5.190 7.704 1.00 97.38 103 GLU A O 1
ATOM 814 N N . ILE A 1 104 ? -7.784 -3.744 6.147 1.00 95.81 104 ILE A N 1
ATOM 815 C CA . ILE A 1 104 ? -8.446 -2.570 6.743 1.00 95.81 104 ILE A CA 1
ATOM 816 C C . ILE A 1 104 ? -9.963 -2.763 6.787 1.00 95.81 104 ILE A C 1
ATOM 818 O O . ILE A 1 104 ? -10.587 -2.415 7.788 1.00 95.81 104 ILE A O 1
ATOM 822 N N . GLU A 1 105 ? -10.553 -3.293 5.717 1.00 95.50 105 GLU A N 1
ATOM 823 C CA . GLU A 1 105 ? -11.997 -3.505 5.640 1.00 95.50 105 GLU A CA 1
ATOM 824 C C . GLU A 1 105 ? -12.475 -4.584 6.619 1.00 95.50 105 GLU A C 1
ATOM 826 O O . GLU A 1 105 ? -13.455 -4.375 7.329 1.00 95.50 105 GLU A O 1
ATOM 831 N N . LYS A 1 106 ? -11.728 -5.686 6.757 1.00 95.62 106 LYS A N 1
ATOM 832 C CA . LYS A 1 106 ? -12.010 -6.710 7.776 1.00 95.62 106 LYS A CA 1
ATOM 833 C C . LYS A 1 106 ? -11.979 -6.132 9.187 1.00 95.62 106 LYS A C 1
ATOM 835 O O . LYS A 1 106 ? -12.915 -6.348 9.947 1.00 95.62 106 LYS A O 1
ATOM 840 N N . ILE A 1 107 ? -10.957 -5.330 9.508 1.00 93.38 107 ILE A N 1
ATOM 841 C CA . ILE A 1 107 ? -10.873 -4.660 10.813 1.00 93.38 107 ILE A CA 1
ATOM 842 C C . ILE A 1 107 ? -12.105 -3.769 11.024 1.00 93.38 107 ILE A C 1
ATOM 844 O O . ILE A 1 107 ? -12.724 -3.819 12.079 1.00 93.38 107 ILE A O 1
ATOM 848 N N . ARG A 1 108 ? -12.519 -2.976 10.029 1.00 90.94 108 ARG A N 1
ATOM 849 C CA . ARG A 1 108 ? -13.728 -2.141 10.160 1.00 90.94 108 ARG A CA 1
ATOM 850 C C . ARG A 1 108 ? -14.973 -2.972 10.467 1.00 90.94 108 ARG A C 1
ATOM 852 O O . ARG A 1 108 ? -15.721 -2.605 11.367 1.00 90.94 108 ARG A O 1
ATOM 859 N N . GLN A 1 109 ? -15.164 -4.087 9.766 1.00 92.00 109 GLN A N 1
ATOM 860 C CA . GLN A 1 109 ? -16.313 -4.976 9.958 1.00 92.00 109 GLN A CA 1
ATOM 861 C C . GLN A 1 109 ? -16.323 -5.611 11.355 1.00 92.00 109 GLN A C 1
ATOM 863 O O . GLN A 1 109 ? -17.333 -5.519 12.050 1.00 92.00 109 GLN A O 1
ATOM 868 N N . GLU A 1 110 ? -15.188 -6.147 11.813 1.00 90.00 110 GLU A N 1
ATOM 869 C CA . GLU A 1 110 ? -15.036 -6.723 13.160 1.00 90.00 110 GLU A CA 1
ATOM 870 C C . GLU A 1 110 ? -15.413 -5.715 14.263 1.00 90.00 110 GLU A C 1
ATOM 872 O O . GLU A 1 110 ? -16.116 -6.038 15.229 1.00 90.00 110 GLU A O 1
ATOM 877 N N . PHE A 1 111 ? -14.979 -4.459 14.118 1.00 87.06 111 PHE A N 1
ATOM 878 C CA . PHE A 1 111 ? -15.282 -3.411 15.093 1.00 87.06 111 PHE A CA 1
ATOM 879 C C . PHE A 1 111 ? -16.715 -2.876 14.976 1.00 87.06 111 PHE A C 1
ATOM 881 O O . PHE A 1 111 ? -17.308 -2.525 15.997 1.00 87.06 111 PHE A O 1
ATOM 888 N N . GLU A 1 112 ? -17.318 -2.851 13.784 1.00 84.81 112 GLU A N 1
ATOM 889 C CA . GLU A 1 112 ? -18.744 -2.538 13.629 1.00 84.81 112 GLU A CA 1
ATOM 890 C C . GLU A 1 112 ? -19.646 -3.590 14.283 1.00 84.81 112 GLU A C 1
ATOM 892 O O . GLU A 1 112 ? -20.639 -3.231 14.921 1.00 84.81 112 GLU A O 1
ATOM 897 N N . GLU A 1 113 ? -19.311 -4.874 14.156 1.00 83.94 113 GLU A N 1
ATOM 898 C CA . GLU A 1 113 ? -20.015 -5.971 14.828 1.00 83.94 113 GLU A CA 1
ATOM 899 C C . GLU A 1 113 ? -19.898 -5.851 16.352 1.00 83.94 113 GLU A C 1
ATOM 901 O O . GLU A 1 113 ? -20.909 -5.890 17.058 1.00 83.94 113 GLU A O 1
ATOM 906 N N . THR A 1 114 ? -18.690 -5.577 16.850 1.00 79.62 114 THR A N 1
ATOM 907 C CA . THR A 1 114 ? -18.433 -5.348 18.282 1.00 79.62 114 THR A CA 1
ATOM 908 C C . THR A 1 114 ? -19.155 -4.100 18.808 1.00 79.62 114 THR A C 1
ATOM 910 O O . THR A 1 114 ? -19.669 -4.075 19.922 1.00 79.62 114 THR A O 1
ATOM 913 N N . ALA A 1 115 ? -19.247 -3.032 18.014 1.00 76.06 115 ALA A N 1
ATOM 914 C CA . ALA A 1 115 ? -19.983 -1.833 18.407 1.00 76.06 115 ALA A CA 1
ATOM 915 C C . ALA A 1 115 ? -21.505 -2.068 18.449 1.00 76.06 115 ALA A C 1
ATOM 917 O O . ALA A 1 115 ? -22.201 -1.449 19.259 1.00 76.06 115 ALA A O 1
ATOM 918 N N . LYS A 1 116 ? -22.035 -2.945 17.585 1.00 78.25 116 LYS A N 1
ATOM 919 C CA . LYS A 1 116 ? -23.452 -3.339 17.592 1.00 78.25 116 LYS A CA 1
ATOM 920 C C . LYS A 1 116 ? -23.797 -4.182 18.820 1.00 78.25 116 LYS A C 1
ATOM 922 O O . LYS A 1 116 ? -24.847 -3.928 19.405 1.00 78.25 116 LYS A O 1
ATOM 927 N N . SER A 1 117 ? -22.933 -5.110 19.241 1.00 73.31 117 SER A N 1
ATOM 928 C CA . SER A 1 117 ? -23.165 -5.899 20.462 1.00 73.31 117 SER A CA 1
ATOM 929 C C . SER A 1 117 ? -23.193 -5.018 21.713 1.00 73.31 117 SER A C 1
ATOM 931 O O . SER A 1 117 ? -24.154 -5.082 22.472 1.00 73.31 117 SER A O 1
ATOM 933 N N . ILE A 1 118 ? -22.237 -4.093 21.856 1.00 70.38 118 ILE A N 1
ATOM 934 C CA . ILE A 1 118 ? -22.208 -3.138 22.979 1.00 70.38 118 ILE A CA 1
ATOM 935 C C . ILE A 1 118 ? -23.467 -2.252 22.990 1.00 70.38 118 ILE A C 1
ATOM 937 O O . ILE A 1 118 ? -24.034 -1.977 24.042 1.00 70.38 118 ILE A O 1
ATOM 941 N N . LYS A 1 119 ? -23.954 -1.809 21.822 1.00 66.81 119 LYS A N 1
ATOM 942 C CA . LYS A 1 119 ? -25.205 -1.031 21.737 1.00 66.81 119 LYS A CA 1
ATOM 943 C C . LYS A 1 119 ? -26.450 -1.826 22.134 1.00 66.81 119 LYS A C 1
ATOM 945 O O . LYS A 1 119 ? -27.371 -1.221 22.675 1.00 66.81 119 LYS A O 1
ATOM 950 N N . LEU A 1 120 ? -26.493 -3.126 21.838 1.00 61.50 120 LEU A N 1
ATOM 951 C CA . LEU A 1 120 ? -27.591 -4.006 22.245 1.00 61.50 120 LEU A CA 1
ATOM 952 C C . LEU A 1 120 ? -27.614 -4.180 23.770 1.00 61.50 120 LEU A C 1
ATOM 954 O O . LEU A 1 120 ? -28.679 -4.009 24.360 1.00 61.50 120 LEU A O 1
ATOM 958 N N . GLU A 1 121 ? -26.452 -4.371 24.404 1.00 60.16 121 GLU A N 1
ATOM 959 C CA . GLU A 1 121 ? -26.313 -4.446 25.872 1.00 60.16 121 GLU A CA 1
ATOM 960 C C . GLU A 1 121 ? -26.797 -3.162 26.574 1.00 60.16 121 GLU A C 1
ATOM 962 O O . GLU A 1 121 ? -27.505 -3.232 27.573 1.00 60.16 121 GLU A O 1
ATOM 967 N N . IL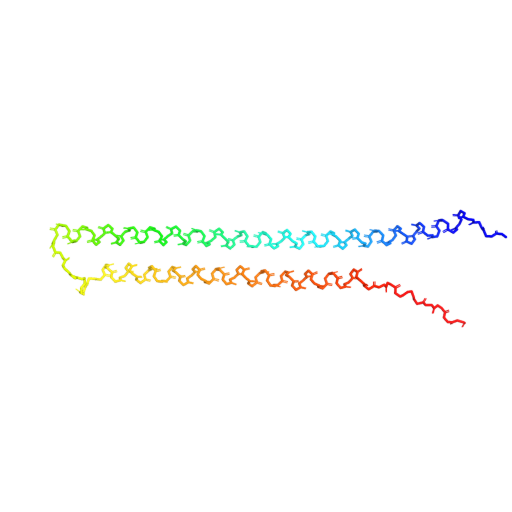E A 1 122 ? -26.531 -1.982 25.995 1.00 58.03 122 ILE A N 1
ATOM 968 C CA . ILE A 1 122 ? -26.997 -0.680 26.524 1.00 58.03 122 ILE A CA 1
ATOM 969 C C . ILE A 1 122 ? -28.531 -0.512 26.415 1.00 58.03 122 ILE A C 1
ATOM 971 O O . ILE A 1 122 ? -29.121 0.328 27.102 1.00 58.03 122 ILE A O 1
ATOM 975 N N . SER A 1 123 ? -29.186 -1.253 25.513 1.00 54.41 123 SER A N 1
ATOM 976 C CA . SER A 1 123 ? -30.615 -1.100 25.203 1.00 54.41 123 SER A CA 1
ATOM 977 C C . SER A 1 123 ? -31.540 -2.047 25.968 1.00 54.41 123 SER A C 1
ATOM 979 O O . SER A 1 123 ? -32.748 -1.799 26.001 1.00 54.41 123 SER A O 1
ATOM 981 N N . GLU A 1 124 ? -31.007 -3.097 26.598 1.00 43.91 124 GLU A N 1
ATOM 982 C CA . GLU A 1 124 ? -31.809 -3.997 27.424 1.00 43.91 124 GLU A CA 1
ATOM 983 C C . GLU A 1 124 ? -32.148 -3.329 28.770 1.00 43.91 124 GLU A C 1
ATOM 985 O O . GLU A 1 124 ? -31.252 -2.939 29.525 1.00 43.91 124 GLU A O 1
ATOM 990 N N . PRO A 1 125 ? -33.441 -3.164 29.116 1.00 45.28 125 PRO A N 1
ATOM 991 C CA . PRO A 1 125 ? -33.809 -2.723 30.447 1.00 45.28 125 PRO A CA 1
ATOM 992 C C . PRO A 1 125 ? -33.475 -3.845 31.431 1.00 45.28 125 PRO A C 1
ATOM 994 O O . PRO A 1 125 ? -33.894 -4.986 31.245 1.00 45.28 125 PRO A O 1
ATOM 997 N N . ILE A 1 126 ? -32.748 -3.505 32.498 1.00 46.91 126 ILE A N 1
ATOM 998 C CA . ILE A 1 126 ? -32.491 -4.395 33.633 1.00 46.91 126 ILE A CA 1
ATOM 999 C C . ILE A 1 126 ? -33.852 -4.834 34.191 1.00 46.91 126 ILE A C 1
ATOM 1001 O O . ILE A 1 126 ? -34.495 -4.091 34.936 1.00 46.91 126 ILE A O 1
ATOM 1005 N N . HIS A 1 127 ? -34.316 -6.029 33.819 1.00 40.47 127 HIS A N 1
ATOM 1006 C CA . HIS A 1 127 ? -35.452 -6.652 34.480 1.00 40.47 127 HIS A CA 1
ATOM 1007 C C . HIS A 1 127 ? -34.977 -7.017 35.886 1.00 40.47 127 HIS A C 1
ATOM 1009 O O . HIS A 1 127 ? -34.205 -7.955 36.080 1.00 40.47 127 HIS A O 1
ATOM 1015 N N . SER A 1 128 ? -35.395 -6.231 36.878 1.00 38.00 128 SER A N 1
ATOM 1016 C CA . SER A 1 128 ? -35.287 -6.649 38.273 1.00 38.00 128 SER A CA 1
ATOM 1017 C C . SER A 1 128 ? -36.064 -7.963 38.414 1.00 38.00 128 SER A C 1
ATOM 1019 O O . SER A 1 128 ? -37.188 -8.023 37.901 1.00 38.00 128 SER A O 1
ATOM 1021 N N . PRO A 1 129 ? -35.528 -9.001 39.082 1.00 40.84 129 PRO A N 1
ATOM 1022 C CA . PRO A 1 129 ? -36.363 -10.101 39.521 1.00 40.84 129 PRO A CA 1
ATOM 1023 C C . PRO A 1 129 ? -37.345 -9.513 40.536 1.00 40.84 129 PRO A C 1
ATOM 1025 O O . PRO A 1 129 ? -36.936 -9.045 41.599 1.00 40.84 129 PRO A O 1
ATOM 1028 N N . GLU A 1 130 ? -38.622 -9.439 40.168 1.00 38.81 130 GLU A N 1
ATOM 1029 C CA . GLU A 1 130 ? -39.687 -9.223 41.139 1.00 38.81 130 GLU A CA 1
ATOM 1030 C C . GLU A 1 130 ? -39.732 -10.455 42.046 1.00 38.81 130 GLU A C 1
ATOM 1032 O O . GLU A 1 130 ? -39.908 -11.583 41.584 1.00 38.81 130 GLU A O 1
ATOM 1037 N N . GLU A 1 131 ? -39.524 -10.224 43.343 1.00 42.59 131 GLU A N 1
ATOM 1038 C CA . GLU A 1 131 ? -39.864 -11.160 44.408 1.00 42.59 131 GLU A CA 1
ATOM 1039 C C . GLU A 1 131 ? -41.341 -11.549 44.269 1.00 42.59 131 GLU A C 1
ATOM 1041 O O . GLU A 1 131 ? -42.246 -10.759 44.542 1.00 42.59 131 GLU A O 1
ATOM 1046 N N . SER A 1 132 ? -41.594 -12.783 43.842 1.00 39.38 132 SER A N 1
ATOM 1047 C CA . SER A 1 132 ? -42.898 -13.416 43.980 1.00 39.38 132 SER A CA 1
ATOM 1048 C C . SER A 1 132 ? -43.063 -13.934 45.412 1.00 39.38 132 SER A C 1
ATOM 1050 O O . SER A 1 132 ? -42.432 -14.930 45.758 1.00 39.38 132 SER A O 1
ATOM 1052 N N . ALA A 1 133 ? -43.908 -13.210 46.158 1.00 36.28 133 ALA A N 1
ATOM 1053 C CA . ALA A 1 133 ? -44.822 -13.606 47.246 1.00 36.28 133 ALA A CA 1
ATOM 1054 C C . ALA A 1 133 ? -44.327 -14.536 48.371 1.00 36.28 133 ALA A C 1
ATOM 1056 O O . ALA A 1 133 ? -44.033 -15.722 48.111 1.00 36.28 133 ALA A O 1
#

Mean predicted aligned error: 11.9 Å

Secondary structure (DSSP, 8-state):
---HHHHHHHHHHHHHHHHHHHHHHHHHHHHHHHHHHHHHHHHHHHHHHHHHHHHHHHHHHHHHHHHHHHTT-----TT-HHHHHHHHHHHHHHHHHHHHHHHHHHHHHHHHHHHHHHHHHHHS---------

Radius of gyration: 30.27 Å; Cα contacts (8 Å, |Δi|>4): 46; chains: 1; bounding box: 66×26×86 Å

Foldseek 3Di:
DDDPVVVVVVVVVVVVVVVVVVVVLVVVLVVLVVVLCVQLVVLVVVLVVLVVVLVVLVVVLVVVVVCCCVVVVDPDCVPPPSNVVSVVSNVVSVVVSVVSVVVNVVSVVVSVVVNVVSVVVVPDDPPDPPDDD

Sequence (133 aa):
MSNIWDDLKKNLKVWGSAAAVKAEEFGKAAASKTEEITKIGRVKLQMHQLQRELDKTLQALGEFVFGATDDENVSNFTGNEKYYSTIEKAKILKLKIAEKEGEIEKIRQEFEETAKSIKLEISEPIHSPEESA

pLDDT: mean 82.28, std 18.38, range [36.28, 98.75]